Protein AF-A0A8T4LSB2-F1 (afdb_monomer)

pLDDT: mean 83.08, std 13.61, range [34.16, 92.62]

Sequence (123 aa):
MKKSKFRGPENAELKALVAMLEKTARKSHSGVWATVAEFLQKPARVKKNKAVNLYKLEKIAKDGDTIVVPSVLLGVGELKKKITVAAFKASKSAREKLGKNLISVREMAEKNPEGKKVRIILG

Radius of gyration: 14.33 Å; Cα contacts (8 Å, |Δi|>4): 206; chains: 1; bounding box: 40×27×40 Å

Structure (mmCIF, N/CA/C/O backbone):
data_AF-A0A8T4LSB2-F1
#
_entry.id   AF-A0A8T4LSB2-F1
#
loop_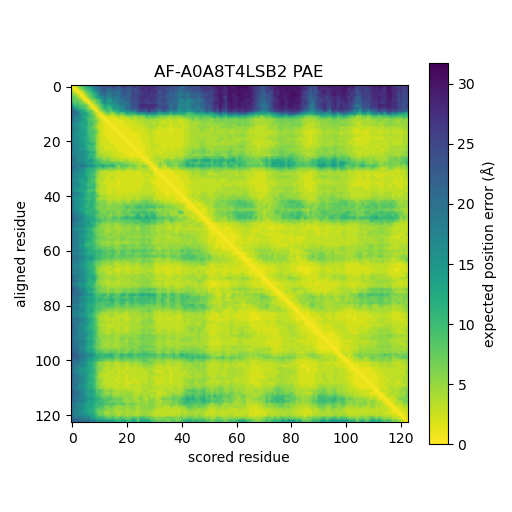
_atom_site.group_PDB
_atom_site.id
_atom_site.type_symbol
_atom_site.label_atom_id
_atom_site.label_alt_id
_atom_site.label_comp_id
_atom_site.label_asym_id
_atom_site.label_entity_id
_atom_site.label_seq_id
_atom_site.pdbx_PDB_ins_code
_atom_site.Cartn_x
_atom_site.Cartn_y
_atom_site.Cartn_z
_atom_site.occupancy
_atom_site.B_iso_or_equiv
_atom_site.auth_seq_id
_atom_site.auth_comp_id
_atom_site.auth_asym_id
_atom_site.auth_atom_id
_atom_site.pdbx_PDB_model_num
ATOM 1 N N . MET A 1 1 ? 12.688 10.320 -27.120 1.00 36.78 1 MET A N 1
ATOM 2 C CA . MET A 1 1 ? 12.136 9.560 -25.969 1.00 36.78 1 MET A CA 1
ATOM 3 C C . MET A 1 1 ? 13.019 9.801 -24.744 1.00 36.78 1 MET A C 1
ATOM 5 O O . MET A 1 1 ? 14.171 9.385 -24.748 1.00 36.78 1 MET A O 1
ATOM 9 N N . LYS A 1 2 ? 12.554 10.546 -23.731 1.00 34.16 2 LYS A N 1
ATOM 10 C CA . LYS A 1 2 ? 13.377 10.892 -22.555 1.00 34.16 2 LYS A CA 1
ATOM 11 C C . LYS A 1 2 ? 13.491 9.680 -21.617 1.00 34.16 2 LYS A C 1
ATOM 13 O O . LYS A 1 2 ? 12.647 9.487 -20.749 1.00 34.16 2 LYS A O 1
ATOM 18 N N . LYS A 1 3 ? 14.534 8.860 -21.794 1.00 34.66 3 LYS A N 1
ATOM 19 C CA . LYS A 1 3 ? 14.944 7.854 -20.802 1.00 34.66 3 LYS A CA 1
ATOM 20 C C . LYS A 1 3 ? 15.416 8.593 -19.544 1.00 34.66 3 LYS A C 1
ATOM 22 O O . LYS A 1 3 ? 16.437 9.278 -19.566 1.00 34.66 3 LYS A O 1
ATOM 27 N N . SER A 1 4 ? 14.636 8.510 -18.468 1.00 41.06 4 SER A N 1
ATOM 28 C CA . SER A 1 4 ? 14.996 9.072 -17.164 1.00 41.06 4 SER A CA 1
ATOM 29 C C . SER A 1 4 ? 16.243 8.360 -16.630 1.00 41.06 4 SER A C 1
ATOM 31 O O . SER A 1 4 ? 16.235 7.145 -16.441 1.00 41.06 4 SER A O 1
ATOM 33 N N . LYS A 1 5 ? 17.332 9.114 -16.433 1.00 39.34 5 LYS A N 1
ATOM 34 C CA . LYS A 1 5 ? 18.615 8.627 -15.906 1.00 39.34 5 LYS A CA 1
ATOM 35 C C . LYS A 1 5 ? 18.428 8.152 -14.458 1.00 39.34 5 LYS A C 1
ATOM 37 O O . LYS A 1 5 ? 18.336 8.969 -13.544 1.00 39.34 5 LYS A O 1
ATOM 42 N N . PHE A 1 6 ? 18.378 6.836 -14.264 1.00 44.22 6 PHE A N 1
ATOM 43 C CA . PHE A 1 6 ? 18.387 6.182 -12.955 1.00 44.22 6 PHE A CA 1
ATOM 44 C C . PHE A 1 6 ? 19.742 6.457 -12.279 1.00 44.22 6 PHE A C 1
ATOM 46 O O . PHE A 1 6 ? 20.772 5.965 -12.734 1.00 44.22 6 PHE A O 1
ATOM 53 N N . ARG A 1 7 ? 19.762 7.303 -11.242 1.00 40.16 7 ARG A N 1
ATOM 54 C CA . ARG A 1 7 ? 20.967 7.612 -10.456 1.00 40.16 7 ARG A CA 1
ATOM 55 C C . ARG A 1 7 ? 20.989 6.744 -9.193 1.00 40.16 7 ARG A C 1
ATOM 57 O O . ARG A 1 7 ? 20.096 6.876 -8.366 1.00 40.16 7 ARG A O 1
ATOM 64 N N . GLY A 1 8 ? 22.034 5.931 -9.048 1.00 37.06 8 GLY A N 1
ATOM 65 C CA . GLY A 1 8 ? 22.526 5.412 -7.763 1.00 37.06 8 GLY A CA 1
ATOM 66 C C . GLY A 1 8 ? 21.923 4.098 -7.227 1.00 37.06 8 GLY A C 1
ATOM 67 O O . GLY A 1 8 ? 20.829 3.697 -7.634 1.00 37.06 8 GLY A O 1
ATOM 68 N N . PRO A 1 9 ? 22.649 3.393 -6.336 1.00 51.97 9 PRO A N 1
ATOM 69 C CA . PRO A 1 9 ? 22.406 1.996 -5.986 1.00 51.97 9 PRO A CA 1
ATOM 70 C C . PRO A 1 9 ? 21.556 1.892 -4.712 1.00 51.97 9 PRO A C 1
ATOM 72 O O . PRO A 1 9 ? 22.118 1.868 -3.632 1.00 51.97 9 PRO A O 1
ATOM 75 N N . GLU A 1 10 ? 20.217 1.871 -4.764 1.00 50.19 10 GLU A N 1
ATOM 76 C CA . GLU A 1 10 ? 19.493 1.991 -3.477 1.00 50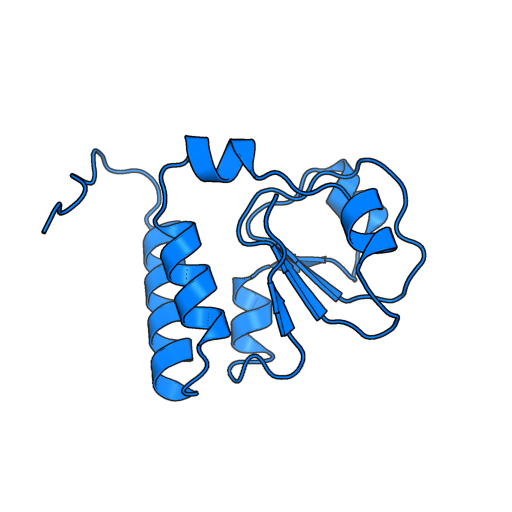.19 10 GLU A CA 1
ATOM 77 C C . GLU A 1 10 ? 18.086 1.389 -3.412 1.00 50.19 10 GLU A C 1
ATOM 79 O O .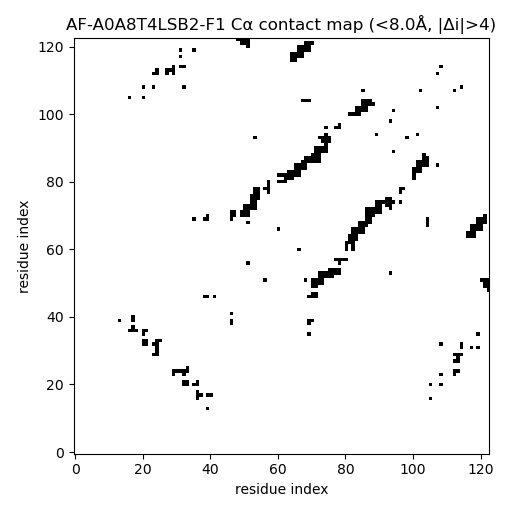 GLU A 1 10 ? 17.150 2.051 -2.992 1.00 50.19 10 GLU A O 1
ATOM 84 N N . ASN A 1 11 ? 17.907 0.143 -3.860 1.00 68.25 11 ASN A N 1
ATOM 85 C CA . ASN A 1 11 ? 16.939 -0.826 -3.300 1.00 68.25 11 ASN A CA 1
ATOM 86 C C . ASN A 1 11 ? 16.841 -2.017 -4.261 1.00 68.25 11 ASN A C 1
ATOM 88 O O . ASN A 1 11 ? 15.992 -2.033 -5.160 1.00 68.25 11 ASN A O 1
ATOM 92 N N . ALA A 1 12 ? 17.706 -3.019 -4.086 1.00 79.44 12 ALA A N 1
ATOM 93 C CA . ALA A 1 12 ? 17.587 -4.292 -4.802 1.00 79.44 12 ALA A CA 1
ATOM 94 C C . ALA A 1 12 ? 16.175 -4.888 -4.635 1.00 79.44 12 ALA A C 1
ATOM 96 O O . ALA A 1 12 ? 15.589 -5.374 -5.598 1.00 79.44 12 ALA A O 1
ATOM 97 N N . GLU A 1 13 ? 15.581 -4.717 -3.452 1.00 80.25 13 GLU A N 1
ATOM 98 C CA . GLU A 1 13 ? 14.210 -5.124 -3.135 1.00 80.25 13 GLU A CA 1
ATOM 99 C C . GLU A 1 13 ? 13.153 -4.420 -3.993 1.00 80.25 13 GLU A C 1
ATOM 101 O O . GLU A 1 13 ? 12.215 -5.056 -4.465 1.00 80.25 13 GLU A O 1
ATOM 106 N N . LEU A 1 14 ? 13.308 -3.116 -4.250 1.00 83.38 14 LEU A N 1
ATOM 107 C CA . LEU A 1 14 ? 12.375 -2.372 -5.100 1.00 83.38 14 LEU A CA 1
ATOM 108 C C . LEU A 1 14 ? 12.479 -2.844 -6.551 1.00 83.38 14 LEU A C 1
ATOM 110 O O . LEU A 1 14 ? 11.454 -3.021 -7.202 1.00 83.38 14 LEU A O 1
ATOM 114 N N . LYS A 1 15 ? 13.701 -3.062 -7.054 1.00 84.81 15 LYS A N 1
ATOM 115 C CA . LYS A 1 15 ? 13.910 -3.599 -8.407 1.00 84.81 15 LYS A CA 1
ATOM 116 C C . LYS A 1 15 ? 13.324 -5.003 -8.540 1.00 84.81 15 LYS A C 1
ATOM 118 O O . LYS A 1 15 ? 12.634 -5.272 -9.518 1.00 84.81 15 LYS A O 1
ATOM 123 N N . ALA A 1 16 ? 13.546 -5.862 -7.547 1.00 88.19 16 ALA A N 1
ATOM 124 C CA . ALA A 1 16 ? 12.978 -7.204 -7.507 1.00 88.19 16 ALA A CA 1
ATOM 125 C C . ALA A 1 16 ? 11.443 -7.170 -7.461 1.00 88.19 16 ALA A C 1
ATOM 127 O O . ALA A 1 16 ? 10.793 -7.909 -8.197 1.00 88.19 16 ALA A O 1
ATOM 128 N N . LEU A 1 17 ? 10.858 -6.272 -6.659 1.00 88.06 17 LEU A N 1
ATOM 129 C CA . LEU A 1 17 ? 9.410 -6.084 -6.589 1.00 88.06 17 LEU A CA 1
ATOM 130 C C . LEU A 1 17 ? 8.838 -5.613 -7.929 1.00 88.06 17 LEU A C 1
ATOM 132 O O . LEU A 1 17 ? 7.858 -6.178 -8.399 1.00 88.06 17 LEU A O 1
ATOM 136 N N . VAL A 1 18 ? 9.454 -4.611 -8.563 1.00 89.38 18 VAL A N 1
ATOM 137 C CA . VAL A 1 18 ? 9.036 -4.117 -9.883 1.00 89.38 18 VAL A CA 1
ATOM 138 C C . VAL A 1 18 ? 9.110 -5.233 -10.925 1.00 89.38 18 VAL A C 1
ATOM 140 O O . VAL A 1 18 ? 8.130 -5.463 -11.626 1.00 89.38 18 VAL A O 1
ATOM 143 N N . ALA A 1 19 ? 10.218 -5.975 -10.982 1.00 90.38 19 ALA A N 1
ATOM 144 C CA . ALA A 1 19 ? 10.376 -7.089 -11.915 1.00 90.38 19 ALA A CA 1
ATOM 145 C C . ALA A 1 19 ? 9.338 -8.200 -11.679 1.00 90.38 19 ALA A C 1
ATOM 147 O O . ALA A 1 19 ? 8.800 -8.760 -12.634 1.00 90.38 19 ALA A O 1
ATOM 148 N N . MET A 1 20 ? 9.021 -8.500 -10.414 1.00 90.19 20 MET A N 1
ATOM 149 C CA . MET A 1 20 ? 7.968 -9.452 -10.063 1.00 90.19 20 MET A CA 1
ATOM 150 C C . MET A 1 20 ? 6.602 -8.961 -10.548 1.00 90.19 20 MET A C 1
ATOM 152 O O . MET A 1 20 ? 5.908 -9.701 -11.238 1.00 90.19 20 MET A O 1
ATOM 156 N N . LEU A 1 21 ? 6.250 -7.705 -10.265 1.00 89.19 21 LEU A N 1
ATOM 157 C CA . LEU A 1 21 ? 4.975 -7.115 -10.672 1.00 89.19 21 LEU A CA 1
ATOM 158 C C . LEU A 1 21 ? 4.819 -7.059 -12.193 1.00 89.19 21 LEU A C 1
ATOM 160 O O . LEU A 1 21 ? 3.751 -7.387 -12.699 1.00 89.19 21 LEU A O 1
ATOM 164 N N . GLU A 1 22 ? 5.874 -6.709 -12.931 1.00 89.81 22 GLU A N 1
ATOM 165 C CA . GLU A 1 22 ? 5.867 -6.741 -14.398 1.00 89.81 22 GLU A CA 1
ATOM 166 C C . GLU A 1 22 ? 5.684 -8.163 -14.934 1.00 89.81 22 GLU A C 1
ATOM 168 O O . GLU A 1 22 ? 4.918 -8.379 -15.873 1.00 89.81 22 GLU A O 1
ATOM 173 N N . LYS A 1 23 ? 6.352 -9.153 -14.330 1.00 90.38 23 LYS A N 1
ATOM 174 C CA . LYS A 1 23 ? 6.197 -10.562 -14.709 1.00 90.38 23 LYS A CA 1
ATOM 175 C C . LYS A 1 23 ? 4.774 -11.048 -14.447 1.00 90.38 23 LYS A C 1
ATOM 177 O O . LYS A 1 23 ? 4.204 -11.718 -15.305 1.00 90.38 23 LYS A O 1
ATOM 182 N N . THR A 1 24 ? 4.198 -10.692 -13.302 1.00 88.38 24 THR A N 1
ATOM 183 C CA . THR A 1 24 ? 2.809 -11.006 -12.956 1.00 88.38 24 THR A CA 1
ATOM 184 C C . THR A 1 24 ? 1.849 -10.335 -13.930 1.00 88.38 24 THR A C 1
ATOM 186 O O . THR A 1 24 ? 1.028 -11.029 -14.515 1.00 88.38 24 THR A O 1
ATOM 189 N N . ALA A 1 25 ? 2.022 -9.039 -14.204 1.00 88.44 25 ALA A N 1
ATOM 190 C CA . ALA A 1 25 ? 1.210 -8.286 -15.160 1.00 88.44 25 ALA A CA 1
ATOM 191 C C . ALA A 1 25 ? 1.214 -8.911 -16.561 1.00 88.44 25 ALA A C 1
ATOM 193 O O . ALA A 1 25 ? 0.165 -9.029 -17.187 1.00 88.44 25 ALA A O 1
ATOM 194 N N . ARG A 1 26 ? 2.389 -9.335 -17.049 1.00 86.25 26 ARG A N 1
ATOM 195 C CA . ARG A 1 26 ? 2.526 -9.999 -18.354 1.00 86.25 26 ARG A CA 1
ATOM 196 C C . ARG A 1 26 ? 1.852 -11.365 -18.373 1.00 86.25 26 ARG A C 1
ATOM 198 O O . ARG A 1 26 ? 1.187 -11.685 -19.345 1.00 86.25 26 ARG A O 1
ATOM 205 N N . LYS A 1 27 ? 2.012 -12.157 -17.309 1.00 86.56 27 LYS A N 1
ATOM 206 C CA . LYS A 1 27 ? 1.408 -13.493 -17.205 1.00 86.56 27 LYS A CA 1
ATOM 207 C C . LYS A 1 27 ? -0.114 -13.449 -17.109 1.00 86.56 27 LYS A C 1
ATOM 209 O O . LYS A 1 27 ? -0.775 -14.308 -17.674 1.00 86.56 27 LYS A O 1
ATOM 214 N N . SER A 1 28 ? -0.660 -12.487 -16.371 1.00 81.88 28 SER A N 1
ATOM 215 C CA . SER A 1 28 ? -2.099 -12.381 -16.123 1.00 81.88 28 SER A CA 1
ATOM 216 C C . SER A 1 28 ? -2.818 -11.401 -17.049 1.00 81.88 28 SER A C 1
ATOM 218 O O . SER A 1 28 ? -4.018 -11.195 -16.893 1.00 81.88 28 SER A O 1
ATOM 220 N N . HIS A 1 29 ? -2.092 -10.756 -17.971 1.00 78.38 29 HIS A N 1
ATOM 221 C CA . HIS A 1 29 ? -2.583 -9.653 -18.805 1.00 78.38 29 HIS A CA 1
ATOM 222 C C . HIS A 1 29 ? -3.265 -8.527 -17.999 1.00 78.38 29 HIS A C 1
ATOM 224 O O . HIS A 1 29 ? -4.118 -7.796 -18.502 1.00 78.38 29 HIS A O 1
ATOM 230 N N . SER A 1 30 ? -2.875 -8.360 -16.730 1.00 78.19 30 SER A N 1
ATOM 231 C CA . SER A 1 30 ? -3.464 -7.375 -15.828 1.00 78.19 30 SER A CA 1
ATOM 232 C C . SER A 1 30 ? -2.745 -6.031 -15.929 1.00 78.19 30 SER A C 1
ATOM 234 O O . SER A 1 30 ? -1.629 -5.853 -15.430 1.00 78.19 30 SER A O 1
ATOM 236 N N . GLY A 1 31 ? -3.416 -5.040 -16.522 1.00 84.25 31 GLY A N 1
ATOM 237 C CA . GLY A 1 31 ? -2.912 -3.661 -16.604 1.00 84.25 31 GLY A CA 1
ATOM 238 C C . GLY A 1 31 ? -2.731 -2.982 -15.238 1.00 84.25 31 GLY A C 1
ATOM 239 O O . GLY A 1 31 ? -1.975 -2.014 -15.116 1.00 84.25 31 GLY A O 1
ATOM 240 N N . VAL A 1 32 ? -3.367 -3.512 -14.186 1.00 87.81 32 VAL A N 1
ATOM 241 C CA . VAL A 1 32 ? -3.262 -2.999 -12.812 1.00 87.81 32 VAL A CA 1
ATOM 242 C C . VAL A 1 32 ? -1.825 -3.123 -12.307 1.00 87.81 32 VAL A C 1
ATOM 244 O O . VAL A 1 32 ? -1.225 -2.134 -11.885 1.00 87.81 32 VAL A O 1
ATOM 247 N N . TRP A 1 33 ? -1.237 -4.317 -12.398 1.00 90.25 33 TRP A N 1
ATOM 248 C CA . TRP A 1 33 ? 0.111 -4.573 -11.888 1.00 90.25 33 TRP A CA 1
ATOM 249 C C . TRP A 1 33 ? 1.195 -3.865 -12.699 1.00 90.25 33 TRP A C 1
ATOM 251 O O . TRP A 1 33 ? 2.153 -3.362 -12.112 1.00 90.25 33 TRP A O 1
ATOM 261 N N . ALA A 1 34 ? 1.003 -3.734 -14.015 1.00 88.75 34 ALA A N 1
ATOM 262 C CA . ALA A 1 34 ? 1.880 -2.930 -14.864 1.00 88.75 34 ALA A CA 1
ATOM 263 C C . ALA A 1 34 ? 1.883 -1.454 -14.427 1.00 88.75 34 ALA A C 1
ATOM 265 O O . ALA A 1 34 ? 2.944 -0.852 -14.272 1.00 88.75 34 ALA A O 1
ATOM 266 N N . THR A 1 35 ? 0.705 -0.897 -14.129 1.00 89.31 35 THR A N 1
ATOM 267 C CA . THR A 1 35 ? 0.559 0.490 -13.656 1.00 89.31 35 THR A CA 1
ATOM 268 C C . THR A 1 35 ? 1.218 0.700 -12.289 1.00 89.31 35 THR A C 1
ATOM 270 O O . THR A 1 35 ? 1.898 1.702 -12.056 1.00 89.31 35 THR A O 1
ATOM 273 N N . VAL A 1 36 ? 1.051 -0.255 -11.368 1.00 89.44 36 VAL A N 1
ATOM 274 C CA . VAL A 1 36 ? 1.702 -0.239 -10.046 1.00 89.44 36 VAL A CA 1
ATOM 275 C C . VAL A 1 36 ? 3.225 -0.285 -10.196 1.00 89.44 36 VAL A C 1
ATOM 277 O O . VAL A 1 36 ? 3.923 0.508 -9.561 1.00 89.44 36 VAL A O 1
ATOM 280 N N . ALA A 1 37 ? 3.742 -1.168 -11.055 1.00 88.56 37 ALA A N 1
ATOM 281 C CA . ALA A 1 37 ? 5.169 -1.290 -11.334 1.00 88.56 37 ALA A CA 1
ATOM 282 C C . ALA A 1 37 ? 5.748 0.007 -11.920 1.00 88.56 37 ALA A C 1
ATOM 284 O O . ALA A 1 37 ? 6.761 0.504 -11.425 1.00 88.56 37 ALA A O 1
ATOM 285 N N . GLU A 1 38 ? 5.075 0.604 -12.907 1.00 88.44 38 GLU A N 1
ATOM 286 C CA . GLU A 1 38 ? 5.478 1.884 -13.498 1.00 88.44 38 GLU A CA 1
ATOM 287 C C . GLU A 1 38 ? 5.511 3.002 -12.444 1.00 88.44 38 GLU A C 1
ATOM 289 O O . GLU A 1 38 ? 6.459 3.789 -12.368 1.00 88.44 38 GLU A O 1
ATOM 294 N N . PHE A 1 39 ? 4.506 3.057 -11.565 1.00 86.44 39 PHE A N 1
ATOM 295 C CA . PHE A 1 39 ? 4.467 4.055 -10.501 1.00 86.44 39 PHE A CA 1
ATOM 296 C C . PHE A 1 39 ? 5.613 3.877 -9.495 1.00 86.44 39 PHE A C 1
ATOM 298 O O . PHE A 1 39 ? 6.220 4.861 -9.062 1.00 86.44 39 PHE A O 1
ATOM 305 N N . LEU A 1 40 ? 5.955 2.636 -9.142 1.00 85.25 40 LEU A N 1
ATOM 306 C CA . LEU A 1 40 ? 7.065 2.330 -8.236 1.00 85.25 40 LEU A CA 1
ATOM 307 C C . LEU A 1 40 ? 8.430 2.737 -8.808 1.00 85.25 40 LEU A C 1
ATOM 309 O O . LEU A 1 40 ? 9.321 3.116 -8.036 1.00 85.25 40 LEU A O 1
ATOM 313 N N . GLN A 1 41 ? 8.575 2.736 -10.135 1.00 85.31 41 GLN A N 1
ATOM 314 C CA . GLN A 1 41 ? 9.771 3.218 -10.833 1.00 85.31 41 GLN A CA 1
ATOM 315 C C . GLN A 1 41 ? 9.924 4.747 -10.791 1.00 85.31 41 GLN A C 1
ATOM 317 O O . GLN A 1 41 ? 11.018 5.262 -11.033 1.00 85.31 41 GLN A O 1
ATOM 322 N N . LYS A 1 42 ? 8.872 5.499 -10.431 1.00 83.88 42 LYS A N 1
ATOM 323 C CA . LYS A 1 42 ? 8.962 6.960 -10.300 1.00 83.88 42 LYS A CA 1
ATOM 324 C C . LYS A 1 42 ? 9.923 7.371 -9.172 1.00 83.88 42 LYS A C 1
ATOM 326 O O . LYS A 1 42 ? 10.106 6.628 -8.197 1.00 83.88 42 LYS A O 1
ATOM 331 N N . PRO A 1 43 ? 10.518 8.579 -9.252 1.00 79.44 43 PRO A N 1
ATOM 332 C CA . PRO A 1 43 ? 11.425 9.084 -8.225 1.00 79.44 43 PRO A CA 1
ATOM 333 C C . PRO A 1 43 ? 10.805 9.056 -6.823 1.00 79.44 43 PRO A C 1
ATOM 335 O O . PRO A 1 43 ? 9.611 9.313 -6.647 1.00 79.44 43 PRO A O 1
ATOM 338 N N . ALA A 1 44 ? 11.625 8.803 -5.799 1.00 74.56 44 ALA A N 1
ATOM 339 C CA . ALA A 1 44 ? 11.171 8.713 -4.407 1.00 74.56 44 ALA A CA 1
ATOM 340 C C . ALA A 1 44 ? 10.386 9.951 -3.941 1.00 74.56 44 ALA A C 1
ATOM 342 O O . ALA A 1 44 ? 9.414 9.811 -3.204 1.00 74.56 44 ALA A O 1
ATOM 343 N N . ARG A 1 45 ? 10.755 11.148 -4.421 1.00 75.38 45 ARG A N 1
ATOM 344 C CA . ARG A 1 45 ? 10.050 12.405 -4.125 1.00 75.38 45 ARG A CA 1
ATOM 345 C C . ARG A 1 45 ? 8.598 12.390 -4.607 1.00 75.38 45 ARG A C 1
ATOM 347 O O . ARG A 1 45 ? 7.708 12.774 -3.861 1.00 75.38 45 ARG A O 1
ATOM 354 N N . VAL A 1 46 ? 8.349 11.876 -5.814 1.00 75.56 46 VAL A N 1
ATOM 355 C CA . VAL A 1 46 ? 6.990 11.744 -6.367 1.00 75.56 46 VAL A CA 1
ATOM 356 C C . VAL A 1 46 ? 6.170 10.778 -5.515 1.00 75.56 46 VAL A C 1
ATOM 358 O O . VAL A 1 46 ? 5.045 11.090 -5.138 1.00 75.56 46 VAL A O 1
ATOM 361 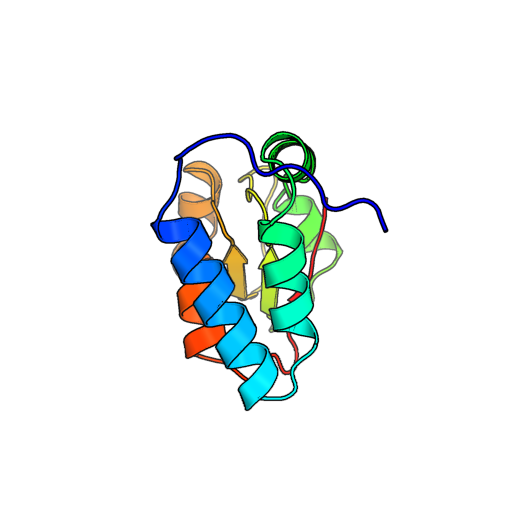N N . LYS A 1 47 ? 6.754 9.634 -5.143 1.00 76.25 47 LYS A N 1
ATOM 362 C CA . LYS A 1 47 ? 6.090 8.628 -4.297 1.00 76.25 47 LYS A CA 1
ATOM 363 C C . LYS A 1 47 ? 5.766 9.165 -2.900 1.00 76.25 47 LYS A C 1
ATOM 365 O O . LYS A 1 47 ? 4.681 8.899 -2.396 1.00 76.25 47 LYS A O 1
ATOM 370 N N . LYS A 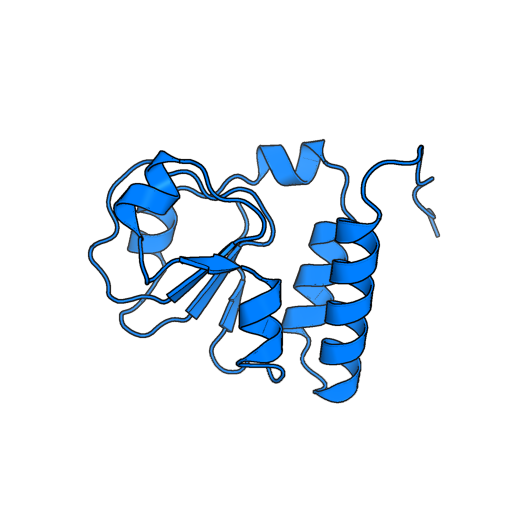1 48 ? 6.678 9.935 -2.296 1.00 71.19 48 LYS A N 1
ATOM 371 C CA . LYS A 1 48 ? 6.481 10.580 -0.985 1.00 71.19 48 LYS A CA 1
ATOM 372 C C . LYS A 1 48 ? 5.374 11.635 -1.019 1.00 71.19 48 LYS A C 1
ATOM 374 O O . LYS A 1 48 ? 4.534 11.640 -0.131 1.00 71.19 48 LYS A O 1
ATOM 379 N N . ASN A 1 49 ? 5.332 12.472 -2.056 1.00 75.69 49 ASN A N 1
ATOM 380 C CA . ASN A 1 49 ? 4.303 13.510 -2.194 1.00 75.69 49 ASN A CA 1
ATOM 381 C C . ASN A 1 49 ? 2.903 12.92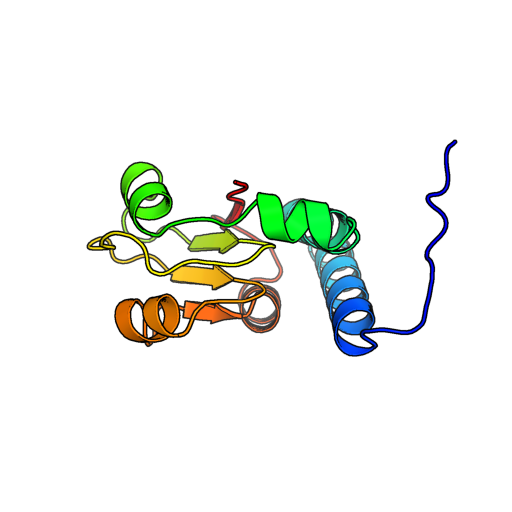9 -2.452 1.00 75.69 49 ASN A C 1
ATOM 383 O O . ASN A 1 49 ? 1.905 13.587 -2.191 1.00 75.69 49 ASN A O 1
ATOM 387 N N . LYS A 1 50 ? 2.826 11.690 -2.947 1.00 81.88 50 LYS A N 1
ATOM 388 C CA . LYS A 1 50 ? 1.579 10.953 -3.185 1.00 81.88 50 LYS A CA 1
ATOM 389 C C . LYS A 1 50 ? 1.177 10.066 -2.003 1.00 81.88 50 LYS A C 1
ATOM 391 O O . LYS A 1 50 ? 0.639 8.976 -2.212 1.00 81.88 50 LYS A O 1
ATOM 396 N N . ALA A 1 51 ? 1.480 10.486 -0.777 1.00 86.06 51 ALA A N 1
ATOM 397 C CA . ALA A 1 51 ? 1.045 9.768 0.412 1.00 86.06 51 ALA A CA 1
ATOM 398 C C . ALA A 1 51 ? -0.490 9.749 0.494 1.00 86.06 51 ALA A C 1
ATOM 400 O O . ALA A 1 51 ? -1.153 10.745 0.206 1.00 86.06 51 ALA A O 1
ATOM 401 N N . VAL A 1 52 ? -1.056 8.602 0.864 1.00 91.69 52 VAL A N 1
ATOM 402 C CA . VAL A 1 52 ? -2.509 8.416 0.955 1.00 91.69 52 VAL A CA 1
ATOM 403 C C . VAL A 1 52 ? -2.908 8.321 2.419 1.00 91.69 52 VAL A C 1
ATOM 405 O O . VAL A 1 52 ? -2.276 7.603 3.186 1.00 91.69 52 VAL A O 1
ATOM 408 N N . ASN A 1 53 ? -3.964 9.034 2.802 1.00 92.44 53 ASN A N 1
ATOM 409 C CA . ASN A 1 53 ? -4.514 9.011 4.156 1.00 92.44 53 ASN A CA 1
ATOM 410 C C . ASN A 1 53 ? -5.703 8.047 4.259 1.00 92.44 53 ASN A C 1
ATOM 412 O O . ASN A 1 53 ? -6.435 7.864 3.282 1.00 92.44 53 ASN A O 1
ATOM 416 N N . LEU A 1 54 ? -5.952 7.501 5.454 1.00 90.75 54 LEU A N 1
ATOM 417 C CA . LEU A 1 54 ? -7.086 6.601 5.705 1.00 90.75 54 LEU A CA 1
ATOM 418 C C . LEU A 1 54 ? -8.436 7.256 5.411 1.00 90.75 54 LEU A C 1
ATOM 420 O O . LEU A 1 54 ? -9.266 6.624 4.769 1.00 90.75 54 LEU A O 1
ATOM 424 N N . TYR A 1 55 ? -8.632 8.532 5.766 1.00 90.44 55 TYR A N 1
ATOM 425 C CA . TYR A 1 55 ? -9.895 9.222 5.459 1.00 90.44 55 TYR A CA 1
ATOM 426 C C . TYR A 1 55 ? -10.192 9.262 3.947 1.00 90.44 55 TYR A C 1
ATOM 428 O O . TYR A 1 55 ? -11.350 9.237 3.528 1.00 90.44 55 TYR A O 1
ATOM 436 N N . LYS A 1 56 ? -9.148 9.322 3.104 1.00 89.88 56 LYS A N 1
ATOM 437 C CA . LYS A 1 56 ? -9.295 9.330 1.642 1.00 89.88 56 LYS A CA 1
ATOM 438 C C . LYS A 1 56 ? -9.744 7.955 1.154 1.00 89.88 56 LYS A C 1
ATOM 440 O O . LYS A 1 56 ? -10.593 7.876 0.269 1.00 89.88 56 LYS A O 1
ATOM 445 N N . LEU A 1 57 ? -9.204 6.891 1.751 1.00 90.00 57 LEU A N 1
ATOM 446 C CA . LEU A 1 57 ? -9.643 5.524 1.484 1.00 90.00 57 LEU A CA 1
ATOM 447 C C . LEU A 1 57 ? -11.097 5.329 1.909 1.00 90.00 57 LEU A C 1
ATOM 449 O O . LEU A 1 57 ? -11.900 4.901 1.093 1.00 90.00 57 LEU A O 1
ATOM 453 N N . GLU A 1 58 ? -11.455 5.735 3.124 1.00 89.81 58 GLU A N 1
ATOM 454 C CA . GLU A 1 58 ? -12.817 5.636 3.656 1.00 89.81 58 GLU A CA 1
ATOM 455 C C . GLU A 1 58 ? -13.848 6.321 2.742 1.00 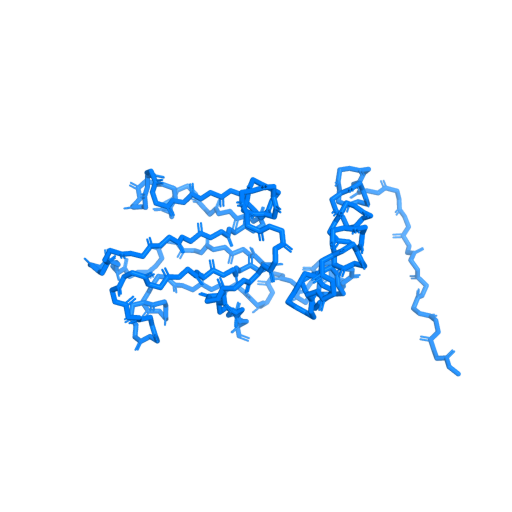89.81 58 GLU A C 1
ATOM 457 O O . GLU A 1 58 ? -14.908 5.763 2.464 1.00 89.81 58 GLU A O 1
ATOM 462 N N . LYS A 1 59 ? -13.526 7.501 2.196 1.00 89.00 59 LYS A N 1
ATOM 463 C CA . LYS A 1 59 ? -14.431 8.240 1.301 1.00 89.00 59 LYS A CA 1
ATOM 464 C C . LYS A 1 59 ? -14.651 7.555 -0.055 1.00 89.00 59 LYS A C 1
ATOM 466 O O . LYS A 1 59 ? -15.734 7.665 -0.621 1.00 89.00 59 LYS A O 1
ATOM 471 N N . ILE A 1 60 ? -13.630 6.894 -0.601 1.00 88.81 60 ILE A N 1
ATOM 472 C CA . ILE A 1 60 ? -13.639 6.375 -1.984 1.00 88.81 60 ILE A CA 1
ATOM 473 C C . ILE A 1 60 ? -13.997 4.884 -2.039 1.00 88.81 60 ILE A C 1
ATOM 475 O O . ILE A 1 60 ? -14.556 4.407 -3.034 1.00 88.81 60 ILE A O 1
ATOM 479 N N . ALA A 1 61 ? -13.634 4.142 -0.999 1.00 88.62 61 ALA A N 1
ATOM 480 C CA . ALA A 1 61 ? -13.790 2.703 -0.937 1.00 88.62 61 ALA A CA 1
ATOM 481 C C . ALA A 1 61 ? -15.223 2.289 -0.603 1.00 88.62 61 ALA A C 1
ATOM 483 O O . ALA A 1 61 ? -15.954 2.999 0.097 1.00 88.62 61 ALA A O 1
ATOM 484 N N . LYS A 1 62 ? -15.601 1.107 -1.080 1.00 88.50 62 LYS A N 1
ATOM 485 C CA . LYS A 1 62 ? -16.820 0.398 -0.683 1.00 88.50 62 LYS A CA 1
ATOM 486 C C . LYS A 1 62 ? -16.451 -0.836 0.135 1.00 88.50 62 LYS A C 1
ATOM 488 O O . LYS A 1 62 ? -15.341 -1.342 0.002 1.00 88.50 62 LYS A O 1
ATOM 493 N N . ASP A 1 63 ? -17.357 -1.318 0.978 1.00 86.62 63 ASP A N 1
ATOM 494 C CA . ASP A 1 63 ? -17.134 -2.559 1.724 1.00 86.62 63 ASP A CA 1
ATOM 495 C C . ASP A 1 63 ? -16.837 -3.730 0.778 1.00 86.62 63 ASP A C 1
ATOM 497 O O . ASP A 1 63 ? -17.505 -3.913 -0.240 1.00 86.62 63 ASP A O 1
ATOM 501 N N . GLY A 1 64 ? -15.795 -4.498 1.100 1.00 86.19 64 GLY A N 1
ATOM 502 C CA . GLY A 1 64 ? -15.282 -5.580 0.258 1.00 86.19 64 GLY A CA 1
ATOM 503 C C . GLY A 1 64 ? -14.344 -5.141 -0.874 1.00 86.19 64 GLY A C 1
ATOM 504 O O . GLY A 1 64 ? -13.813 -6.006 -1.572 1.00 86.19 64 GLY A O 1
ATOM 505 N N . ASP A 1 65 ? -14.090 -3.838 -1.060 1.00 88.94 65 ASP A N 1
ATOM 506 C CA . ASP A 1 65 ? -13.114 -3.376 -2.052 1.00 88.94 65 ASP A CA 1
ATOM 507 C C . ASP A 1 65 ? -11.688 -3.782 -1.657 1.00 88.94 65 ASP A C 1
ATOM 509 O O . ASP A 1 65 ? -11.301 -3.793 -0.481 1.00 88.94 65 ASP A O 1
ATOM 513 N N . THR A 1 66 ? -10.870 -4.042 -2.679 1.00 91.06 66 THR A N 1
ATOM 514 C CA . THR A 1 66 ? -9.423 -4.163 -2.509 1.00 91.06 66 THR A CA 1
ATOM 515 C C . THR A 1 66 ? -8.702 -2.986 -3.139 1.00 91.06 66 THR A C 1
ATOM 517 O O . THR A 1 66 ? -8.834 -2.711 -4.334 1.00 91.06 66 THR A O 1
ATOM 520 N N . ILE A 1 67 ? -7.912 -2.290 -2.330 1.00 92.06 67 ILE A N 1
ATOM 521 C CA . ILE A 1 67 ? -7.220 -1.071 -2.728 1.00 92.06 67 ILE A CA 1
ATOM 522 C C . ILE A 1 67 ? -5.725 -1.313 -2.753 1.00 92.06 67 ILE A C 1
ATOM 524 O O . ILE A 1 67 ? -5.151 -1.783 -1.775 1.00 92.06 67 ILE A O 1
ATOM 528 N N . VAL A 1 68 ? -5.081 -0.909 -3.843 1.00 92.56 68 VAL A N 1
ATOM 529 C CA . VAL A 1 68 ? -3.625 -0.890 -3.957 1.00 92.56 68 VAL A CA 1
ATOM 530 C C . VAL A 1 68 ? -3.122 0.549 -3.913 1.00 92.56 68 VAL A C 1
ATOM 532 O O . VAL A 1 68 ? -3.518 1.398 -4.714 1.00 92.56 68 VAL A O 1
ATOM 535 N N . VAL A 1 69 ? -2.209 0.808 -2.983 1.00 92.12 69 VAL A N 1
ATOM 536 C CA . VAL A 1 69 ? -1.505 2.076 -2.802 1.00 92.12 69 VAL A CA 1
ATOM 537 C C . VAL A 1 69 ? -0.024 1.852 -3.132 1.00 92.12 69 VAL A C 1
ATOM 539 O O . VAL A 1 69 ? 0.735 1.356 -2.295 1.00 92.12 69 VAL A O 1
ATOM 542 N N . PRO A 1 70 ? 0.449 2.236 -4.332 1.00 88.75 70 PRO A N 1
ATOM 543 C CA . PRO A 1 70 ? 1.852 2.079 -4.733 1.00 88.75 70 PRO A CA 1
ATOM 544 C C . PRO A 1 70 ? 2.791 3.111 -4.068 1.00 88.75 70 PRO A C 1
ATOM 546 O O . PRO A 1 70 ? 3.895 3.373 -4.548 1.00 88.75 70 PRO A O 1
ATOM 549 N N . SER A 1 71 ? 2.353 3.738 -2.975 1.00 89.25 71 SER A N 1
ATOM 550 C CA . SER A 1 71 ? 3.051 4.789 -2.234 1.00 89.25 71 SER A CA 1
ATOM 551 C C . SER A 1 71 ? 2.992 4.534 -0.720 1.00 89.25 71 SER A C 1
ATOM 553 O O . SER A 1 71 ? 2.793 3.402 -0.271 1.00 89.25 71 SER A O 1
ATOM 555 N N . VAL A 1 72 ? 3.241 5.580 0.074 1.00 87.81 72 VAL A N 1
ATOM 556 C CA . VAL A 1 72 ? 3.171 5.526 1.535 1.00 87.81 72 VAL A CA 1
ATOM 557 C C . VAL A 1 72 ? 1.726 5.722 1.992 1.00 87.81 72 VAL A C 1
ATOM 559 O O . VAL A 1 72 ? 1.095 6.722 1.652 1.00 87.81 72 VAL A O 1
ATOM 562 N N . LEU A 1 73 ? 1.228 4.796 2.806 1.00 92.06 73 LEU A N 1
ATOM 563 C CA . LEU A 1 73 ? -0.047 4.907 3.500 1.00 92.06 73 LEU A CA 1
ATOM 564 C C . LEU A 1 73 ? 0.152 5.527 4.887 1.00 92.06 73 LEU A C 1
ATOM 566 O O . LEU A 1 73 ? 0.938 5.028 5.696 1.00 92.06 73 LEU A O 1
ATOM 570 N N . LEU A 1 74 ? -0.574 6.603 5.163 1.00 92.25 74 LEU A N 1
ATOM 571 C CA . LEU A 1 74 ? -0.558 7.328 6.426 1.00 92.25 74 LEU A CA 1
ATOM 572 C C . LEU A 1 74 ? -1.832 7.047 7.220 1.00 92.25 74 LEU A C 1
ATOM 574 O O . LEU A 1 74 ? -2.941 7.098 6.691 1.00 92.25 74 LEU A O 1
ATOM 578 N N . GLY A 1 75 ? -1.666 6.817 8.521 1.00 88.94 75 GLY A N 1
ATOM 579 C CA . GLY A 1 75 ? -2.742 6.516 9.470 1.00 88.94 75 GLY A CA 1
ATOM 580 C C . GLY A 1 75 ? -3.621 7.708 9.873 1.00 88.94 75 GLY A C 1
ATOM 581 O O . GLY A 1 75 ? -4.126 7.721 10.994 1.00 88.94 75 GLY A O 1
ATOM 582 N N . VAL A 1 76 ? -3.766 8.729 9.023 1.00 90.38 76 VAL A N 1
ATOM 583 C CA . VAL A 1 76 ? -4.545 9.942 9.327 1.00 90.38 76 VAL A CA 1
ATOM 584 C C . VAL A 1 76 ? -6.023 9.716 9.001 1.00 90.38 76 VAL A C 1
ATOM 586 O O . VAL A 1 76 ? -6.369 9.383 7.864 1.00 90.38 76 VAL A O 1
ATOM 589 N N . GLY A 1 77 ? -6.888 9.932 9.993 1.00 87.81 77 GLY A N 1
ATOM 590 C CA . GLY A 1 77 ? -8.320 9.630 9.933 1.00 87.81 77 GLY A CA 1
ATOM 591 C C . GLY A 1 77 ? -8.662 8.220 10.417 1.00 87.81 77 GLY A C 1
ATOM 592 O O . GLY A 1 77 ? -7.831 7.539 11.026 1.00 87.81 77 GLY A O 1
ATOM 593 N N . GLU A 1 78 ? -9.887 7.792 10.141 1.00 84.56 78 GLU A N 1
ATOM 594 C CA . GLU A 1 78 ? -10.415 6.476 10.500 1.00 84.56 78 GLU A CA 1
ATOM 595 C C . GLU A 1 78 ? -10.842 5.721 9.245 1.00 84.56 78 GLU A C 1
ATOM 597 O O . GLU A 1 78 ? -11.255 6.328 8.257 1.00 84.56 78 GLU A O 1
ATOM 602 N N . LEU A 1 79 ? -10.726 4.397 9.302 1.00 85.19 79 LEU A N 1
ATOM 603 C CA . LEU A 1 79 ? -11.231 3.488 8.287 1.00 85.19 79 LEU A CA 1
ATOM 604 C C . LEU A 1 79 ? -12.197 2.533 8.986 1.00 85.19 79 LEU A C 1
ATOM 606 O O . LEU A 1 79 ? -11.767 1.716 9.797 1.00 85.19 79 LEU A O 1
ATOM 610 N N . LYS A 1 80 ? -13.494 2.689 8.718 1.00 85.94 80 LYS A N 1
ATOM 611 C CA . LYS A 1 80 ? -14.571 1.899 9.338 1.00 85.94 80 LYS A CA 1
ATOM 612 C C . LYS A 1 80 ? -15.032 0.770 8.423 1.00 85.94 80 LYS A C 1
ATOM 614 O O . LYS A 1 80 ? -15.506 -0.257 8.904 1.00 85.94 80 LYS A O 1
ATOM 619 N N . LYS A 1 81 ? -14.860 0.946 7.112 1.00 88.00 81 LYS A N 1
ATOM 620 C CA . LYS A 1 81 ? -15.235 -0.046 6.102 1.00 88.00 81 LYS A CA 1
ATOM 621 C C . LYS A 1 81 ? -14.324 -1.265 6.124 1.00 88.00 81 LYS A C 1
ATOM 623 O O . LYS A 1 81 ? -13.109 -1.162 6.315 1.00 88.00 81 LYS A O 1
ATOM 628 N N . LYS A 1 82 ? -14.908 -2.431 5.845 1.00 87.81 82 LYS A N 1
ATOM 629 C CA . LYS A 1 82 ? -14.181 -3.700 5.722 1.00 87.81 82 LYS A CA 1
ATOM 630 C C . LYS A 1 82 ? -13.544 -3.792 4.340 1.00 87.81 82 LYS A C 1
ATOM 632 O O . LYS A 1 82 ? -14.103 -4.393 3.425 1.00 87.81 82 LYS A O 1
ATOM 637 N N . ILE A 1 83 ? -12.378 -3.175 4.191 1.00 91.19 83 ILE A N 1
ATOM 638 C CA . ILE A 1 83 ? -11.608 -3.181 2.943 1.00 91.19 83 ILE A CA 1
ATOM 639 C C . ILE A 1 83 ? -10.237 -3.805 3.149 1.00 91.19 83 ILE A C 1
ATOM 641 O O . ILE A 1 83 ? -9.663 -3.727 4.234 1.00 91.19 83 ILE A O 1
ATOM 645 N N . THR A 1 84 ? -9.694 -4.394 2.089 1.00 91.50 84 THR A N 1
ATOM 646 C CA . THR A 1 84 ? -8.304 -4.861 2.079 1.00 91.50 84 THR A CA 1
ATOM 647 C C . THR A 1 84 ? -7.429 -3.798 1.435 1.00 91.50 84 THR A C 1
ATOM 649 O O . THR A 1 84 ? -7.716 -3.333 0.331 1.00 91.50 84 THR A O 1
ATOM 652 N N . VAL A 1 85 ? -6.355 -3.402 2.114 1.00 92.50 85 VAL A N 1
ATOM 653 C CA . VAL A 1 85 ? -5.434 -2.371 1.633 1.00 92.50 85 VAL A CA 1
ATOM 654 C C . VAL A 1 85 ? -4.056 -2.979 1.431 1.00 92.50 85 VAL A C 1
ATOM 656 O O . VAL A 1 85 ? -3.434 -3.473 2.364 1.00 92.50 85 VAL A O 1
ATOM 659 N N . ALA A 1 86 ? -3.559 -2.903 0.205 1.00 92.62 86 ALA A N 1
ATOM 660 C CA . ALA A 1 86 ? -2.219 -3.313 -0.167 1.00 92.62 86 ALA A CA 1
ATOM 661 C C . ALA A 1 86 ? -1.348 -2.072 -0.387 1.00 92.62 86 ALA A C 1
ATOM 663 O O . ALA A 1 86 ? -1.568 -1.330 -1.343 1.00 92.62 86 ALA A O 1
ATOM 664 N N . ALA A 1 87 ? -0.364 -1.824 0.476 1.00 91.75 87 ALA A N 1
ATOM 665 C CA . ALA A 1 87 ? 0.485 -0.632 0.386 1.00 91.75 87 ALA A CA 1
ATOM 666 C C . ALA A 1 87 ? 1.961 -0.984 0.170 1.00 91.75 87 ALA A C 1
ATOM 668 O O . ALA A 1 87 ? 2.445 -2.008 0.654 1.00 91.75 87 ALA A O 1
ATOM 669 N N . PHE A 1 88 ? 2.697 -0.133 -0.557 1.00 88.00 88 PHE A N 1
ATOM 670 C CA . PHE A 1 88 ? 4.148 -0.307 -0.698 1.00 88.00 88 PHE A CA 1
ATOM 671 C C . PHE A 1 88 ? 4.857 -0.052 0.635 1.00 88.00 88 PHE A C 1
ATOM 673 O O . PHE A 1 88 ? 5.719 -0.820 1.055 1.00 88.00 88 PHE A O 1
ATOM 680 N N . LYS A 1 89 ? 4.473 1.029 1.319 1.00 87.81 89 LYS A N 1
ATOM 681 C CA . LYS A 1 89 ? 4.896 1.330 2.688 1.00 87.81 89 LYS A CA 1
ATOM 682 C C . LYS A 1 89 ? 3.703 1.834 3.481 1.00 87.81 89 LYS A C 1
ATOM 684 O O . LYS A 1 89 ? 2.835 2.502 2.933 1.00 87.81 89 LYS A O 1
ATOM 689 N N . ALA A 1 90 ? 3.690 1.566 4.777 1.00 89.94 90 ALA A N 1
ATOM 690 C CA . ALA A 1 90 ? 2.668 2.064 5.686 1.00 89.94 90 ALA A CA 1
ATOM 691 C C . ALA A 1 90 ? 3.331 2.651 6.931 1.00 89.94 90 ALA A C 1
ATOM 693 O O . ALA A 1 90 ? 4.338 2.117 7.403 1.00 89.94 90 ALA A O 1
ATOM 694 N N . SER A 1 91 ? 2.780 3.749 7.449 1.00 91.44 91 SER A N 1
ATOM 695 C CA . SER A 1 91 ? 3.214 4.308 8.726 1.00 91.44 91 SER A CA 1
ATOM 696 C C . SER A 1 91 ? 2.847 3.373 9.880 1.00 91.44 91 SER A C 1
ATOM 698 O O . SER A 1 91 ? 1.951 2.534 9.754 1.00 91.44 91 SER A O 1
ATOM 700 N N . LYS A 1 92 ? 3.517 3.536 11.026 1.00 90.56 92 LYS A N 1
ATOM 701 C CA . LYS A 1 92 ? 3.208 2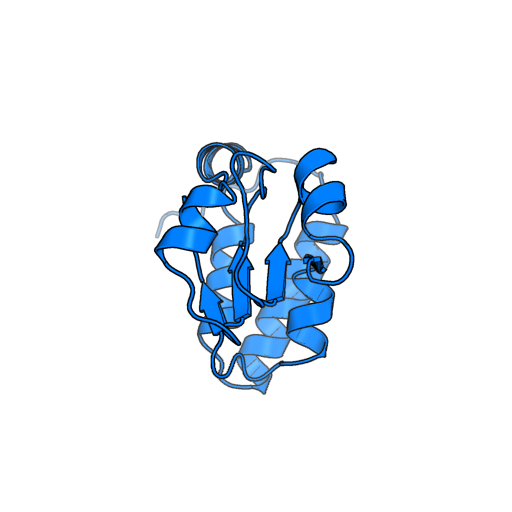.772 12.244 1.00 90.56 92 LYS A CA 1
ATOM 702 C C . LYS A 1 92 ? 1.724 2.899 12.611 1.00 90.56 92 LYS A C 1
ATOM 704 O O . LYS A 1 92 ? 1.036 1.891 12.694 1.00 90.56 92 LYS A O 1
ATOM 709 N N . SER A 1 93 ? 1.208 4.127 12.629 1.00 90.50 93 SER A N 1
ATOM 710 C CA . SER A 1 93 ? -0.204 4.399 12.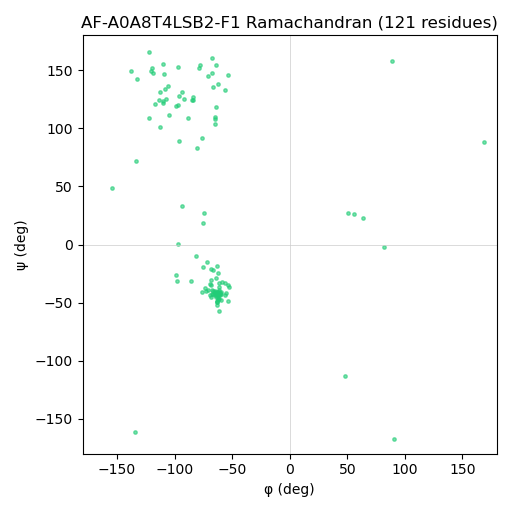916 1.00 90.50 93 SER A CA 1
ATOM 711 C C . SER A 1 93 ? -1.168 3.760 11.909 1.00 90.50 93 SER A C 1
ATOM 713 O O . SER A 1 93 ? -2.270 3.374 12.278 1.00 90.50 93 SER A O 1
ATOM 715 N N . ALA A 1 94 ? -0.785 3.639 10.630 1.00 90.19 94 ALA A N 1
ATOM 716 C CA . ALA A 1 94 ? -1.607 2.933 9.644 1.00 90.19 94 ALA A CA 1
ATOM 717 C C . ALA A 1 94 ? -1.637 1.425 9.925 1.00 90.19 94 ALA A C 1
ATOM 719 O O . ALA A 1 94 ? -2.704 0.822 9.882 1.00 90.19 94 ALA A O 1
ATOM 720 N N . ARG A 1 95 ? -0.485 0.825 10.251 1.00 90.00 95 ARG A N 1
ATOM 721 C CA . ARG A 1 95 ? -0.396 -0.592 10.640 1.00 90.00 95 ARG A CA 1
ATOM 722 C C . ARG A 1 95 ? -1.211 -0.890 11.892 1.00 90.00 95 ARG A C 1
ATOM 724 O O . ARG A 1 95 ? -1.905 -1.895 11.915 1.00 90.00 95 ARG A O 1
ATOM 731 N N . GLU A 1 96 ? -1.168 -0.010 12.886 1.00 89.88 96 GLU A N 1
ATOM 732 C CA . GLU A 1 96 ? -1.941 -0.157 14.125 1.00 89.88 96 GLU A CA 1
ATOM 733 C C . GLU A 1 96 ? -3.453 -0.090 13.870 1.00 89.88 96 GLU A C 1
ATOM 735 O O . GLU A 1 96 ? -4.200 -0.894 14.416 1.00 89.88 96 GLU A O 1
ATOM 740 N N . LYS A 1 97 ? -3.910 0.809 12.987 1.00 88.75 97 LYS A N 1
ATOM 741 C CA . LYS A 1 97 ? -5.341 0.966 12.670 1.00 88.75 97 LYS A CA 1
ATOM 742 C C . LYS A 1 97 ? -5.898 -0.123 11.756 1.00 88.75 97 LYS A C 1
ATOM 744 O O . LYS A 1 97 ? -7.029 -0.555 11.942 1.00 88.75 97 LYS A O 1
ATOM 749 N N . LEU A 1 98 ? -5.140 -0.536 10.740 1.00 86.75 98 LEU A N 1
ATOM 750 C CA . LEU A 1 98 ? -5.594 -1.544 9.777 1.00 86.75 98 LEU A CA 1
ATOM 751 C C . LEU A 1 98 ? -5.328 -2.976 10.245 1.00 86.75 98 LEU A C 1
ATOM 753 O O . LEU A 1 98 ? -6.077 -3.879 9.872 1.00 86.75 98 LEU A O 1
ATOM 757 N N . GLY A 1 99 ? -4.257 -3.201 11.009 1.00 85.62 99 GLY A N 1
ATOM 758 C CA . GLY A 1 99 ? -3.842 -4.522 11.470 1.00 85.62 99 GLY A CA 1
ATOM 759 C C . GLY A 1 99 ? -3.828 -5.550 10.337 1.00 85.62 99 GLY A C 1
ATOM 760 O O . GLY A 1 99 ? -3.057 -5.437 9.387 1.00 85.62 99 GLY A O 1
ATOM 761 N N . LYS A 1 100 ? -4.733 -6.532 10.426 1.00 83.62 100 LYS A N 1
ATOM 762 C CA . LYS A 1 100 ? -4.878 -7.652 9.477 1.00 83.62 100 LYS A CA 1
ATOM 763 C C . LYS A 1 100 ? -5.340 -7.240 8.074 1.00 83.62 100 LYS A C 1
ATOM 765 O O . LYS A 1 100 ? -5.117 -7.983 7.125 1.00 83.62 100 LYS A O 1
ATOM 770 N N . ASN A 1 101 ? -5.977 -6.078 7.935 1.00 86.56 101 ASN A N 1
ATOM 771 C CA . ASN A 1 101 ? -6.497 -5.592 6.654 1.00 86.56 101 ASN A CA 1
ATOM 772 C C . ASN A 1 101 ? -5.415 -4.935 5.784 1.00 86.56 101 ASN A C 1
ATOM 774 O O . ASN A 1 101 ? -5.668 -4.631 4.617 1.00 86.56 101 ASN A O 1
ATOM 778 N N . LEU A 1 102 ? -4.224 -4.694 6.343 1.00 91.44 102 LEU A N 1
ATOM 779 C CA . LEU A 1 102 ? -3.082 -4.146 5.627 1.00 91.44 102 LEU A CA 1
ATOM 780 C C . LEU A 1 102 ? -2.129 -5.267 5.215 1.00 91.44 102 LEU A C 1
ATOM 782 O O . LEU A 1 102 ? -1.535 -5.932 6.060 1.00 91.44 102 LEU A O 1
ATOM 786 N N . ILE A 1 103 ? -1.926 -5.404 3.912 1.00 92.38 103 ILE A N 1
ATOM 787 C CA . ILE A 1 103 ? -0.958 -6.327 3.316 1.00 92.38 103 ILE A CA 1
ATOM 788 C C . ILE A 1 103 ? 0.042 -5.562 2.450 1.00 92.38 103 ILE A C 1
ATOM 790 O O . ILE A 1 103 ? -0.147 -4.387 2.115 1.00 92.38 103 ILE A O 1
ATOM 794 N N . SER A 1 104 ? 1.140 -6.212 2.085 1.00 90.69 104 SER A N 1
ATOM 795 C CA . SER A 1 104 ? 2.084 -5.634 1.135 1.00 90.69 104 SER A CA 1
ATOM 796 C C . SER A 1 104 ? 1.580 -5.768 -0.305 1.00 90.69 104 SER A C 1
ATOM 798 O O . SER A 1 104 ? 0.828 -6.678 -0.658 1.00 90.69 104 SER A O 1
ATOM 800 N N . VAL A 1 105 ? 2.039 -4.870 -1.182 1.00 89.94 105 VAL A N 1
ATOM 801 C CA . VAL A 1 105 ? 1.791 -4.980 -2.636 1.00 89.94 105 VAL A CA 1
ATOM 802 C C . VAL A 1 105 ? 2.297 -6.316 -3.187 1.00 89.94 105 VAL A C 1
ATOM 804 O O . VAL A 1 105 ? 1.681 -6.870 -4.094 1.00 89.94 105 VAL A O 1
ATOM 807 N N . ARG A 1 106 ? 3.390 -6.845 -2.619 1.00 88.88 106 ARG A N 1
ATOM 808 C CA . ARG A 1 106 ? 3.963 -8.139 -2.997 1.00 88.88 106 ARG A CA 1
ATOM 809 C C . ARG A 1 106 ? 2.965 -9.270 -2.760 1.00 88.88 106 ARG A C 1
ATOM 811 O O . ARG A 1 106 ? 2.586 -9.946 -3.707 1.00 88.88 106 ARG A O 1
ATOM 818 N N . GLU A 1 107 ? 2.494 -9.394 -1.523 1.00 90.12 107 GLU A N 1
ATOM 819 C CA . GLU A 1 107 ? 1.544 -10.439 -1.130 1.00 90.12 107 GLU A CA 1
ATOM 820 C C . GLU A 1 107 ? 0.227 -10.321 -1.895 1.00 90.12 107 GLU A C 1
ATOM 822 O O . GLU A 1 107 ? -0.375 -11.325 -2.260 1.00 90.12 107 GLU A O 1
ATOM 827 N N . MET A 1 108 ? -0.231 -9.096 -2.165 1.00 90.62 108 MET A N 1
ATOM 828 C CA . MET A 1 108 ? -1.455 -8.887 -2.933 1.00 90.62 108 MET A CA 1
ATOM 829 C C . MET A 1 108 ? -1.311 -9.354 -4.387 1.00 90.62 108 MET A C 1
ATOM 831 O O . MET A 1 108 ? -2.237 -9.957 -4.926 1.00 90.62 108 MET A O 1
ATOM 835 N N . ALA A 1 109 ? -0.162 -9.103 -5.019 1.00 88.12 109 ALA A N 1
ATOM 836 C CA . ALA A 1 109 ? 0.106 -9.578 -6.373 1.00 88.12 109 ALA A CA 1
ATOM 837 C C . ALA A 1 109 ? 0.250 -11.106 -6.438 1.00 88.12 109 ALA A C 1
ATOM 839 O O . ALA A 1 109 ? -0.120 -11.707 -7.442 1.00 88.12 109 ALA A O 1
ATOM 840 N N . GLU A 1 110 ? 0.742 -11.737 -5.369 1.00 88.25 110 GLU A N 1
ATOM 841 C CA . GLU A 1 110 ? 0.805 -13.199 -5.250 1.00 88.25 110 GLU A CA 1
ATOM 842 C C . GLU A 1 110 ? -0.583 -13.814 -5.014 1.00 88.25 110 GLU A C 1
ATOM 844 O O . GLU A 1 110 ? -0.911 -14.831 -5.619 1.00 88.25 110 GLU A O 1
ATOM 849 N N . LYS A 1 111 ? -1.429 -13.178 -4.191 1.00 88.12 111 LYS A N 1
ATOM 850 C CA . LYS A 1 111 ? -2.801 -13.640 -3.906 1.00 88.12 111 LYS A CA 1
ATOM 851 C C . LYS A 1 111 ? -3.777 -13.406 -5.058 1.00 88.12 111 LYS A C 1
ATOM 853 O O . LYS A 1 111 ? -4.668 -14.219 -5.274 1.00 88.12 111 LYS A O 1
ATOM 858 N N . ASN A 1 112 ? -3.653 -12.287 -5.768 1.00 87.56 112 ASN A N 1
ATOM 859 C CA . ASN A 1 112 ? -4.544 -11.912 -6.866 1.00 87.56 112 ASN A CA 1
ATOM 860 C C . ASN A 1 112 ? -3.728 -11.433 -8.078 1.00 87.56 112 ASN A C 1
ATOM 862 O O . ASN A 1 112 ? -3.730 -10.240 -8.409 1.00 87.56 112 ASN A O 1
ATOM 866 N N . PRO A 1 113 ? -3.037 -12.351 -8.776 1.00 85.44 113 PRO A N 1
ATOM 867 C CA . PRO A 1 113 ? -2.207 -12.002 -9.924 1.00 85.44 113 PRO A CA 1
ATOM 868 C C . PRO A 1 113 ? -3.017 -11.393 -11.071 1.00 85.44 113 PRO A C 1
ATOM 870 O O . PRO A 1 113 ? -2.478 -10.614 -11.850 1.00 85.44 113 PRO A O 1
ATOM 873 N N . GLU A 1 114 ? -4.318 -11.669 -11.163 1.00 84.69 114 GLU A N 1
ATOM 874 C CA . GLU A 1 114 ? -5.202 -11.098 -12.185 1.00 84.69 114 GLU A CA 1
ATOM 875 C C . GLU A 1 114 ? -5.576 -9.635 -11.910 1.00 84.69 114 GLU A C 1
ATOM 877 O O . GLU A 1 114 ? -5.987 -8.915 -12.819 1.00 84.69 114 GLU A O 1
ATOM 882 N N . GLY A 1 115 ? -5.438 -9.158 -10.668 1.00 81.25 115 GLY A N 1
ATOM 883 C CA . GLY A 1 115 ? -5.823 -7.793 -10.304 1.00 81.25 115 GLY A CA 1
ATOM 884 C C . GLY A 1 115 ? -7.327 -7.527 -10.464 1.00 81.25 115 GLY A C 1
ATOM 885 O O . GLY A 1 115 ? -7.744 -6.377 -10.611 1.00 81.25 115 GLY A O 1
ATOM 886 N N . LYS A 1 116 ? -8.162 -8.576 -10.442 1.00 81.56 116 LYS A N 1
ATOM 887 C CA . LYS A 1 116 ? -9.622 -8.440 -10.551 1.00 81.56 116 LYS A CA 1
ATOM 888 C C . LYS A 1 116 ? -10.174 -7.731 -9.315 1.00 81.56 116 LYS A C 1
ATOM 890 O O . LYS A 1 116 ? -9.782 -8.054 -8.195 1.00 81.56 116 LYS A O 1
ATOM 895 N N . LYS A 1 117 ? -11.086 -6.772 -9.528 1.00 83.56 117 LYS A N 1
ATOM 896 C CA . LYS A 1 117 ? -11.691 -5.914 -8.484 1.00 83.56 117 LYS A CA 1
ATOM 897 C C . LYS A 1 117 ? -10.670 -5.130 -7.639 1.00 83.56 117 LYS A C 1
ATOM 899 O O . LYS A 1 117 ? -10.955 -4.756 -6.504 1.00 83.56 117 LYS A O 1
ATOM 904 N N . VAL A 1 118 ? -9.491 -4.855 -8.197 1.00 88.12 118 VAL A N 1
ATOM 905 C CA . VAL A 1 118 ? -8.470 -4.031 -7.547 1.00 88.12 118 VAL A CA 1
ATOM 906 C C . VAL A 1 118 ? -8.603 -2.581 -7.991 1.00 88.12 118 VAL A C 1
ATOM 908 O O . VAL A 1 118 ? -8.663 -2.284 -9.183 1.00 88.12 118 VAL A O 1
ATOM 911 N N . ARG A 1 119 ? -8.603 -1.657 -7.028 1.00 88.56 119 ARG A N 1
ATOM 912 C CA . ARG A 1 119 ? -8.613 -0.213 -7.284 1.00 88.56 119 ARG A CA 1
ATOM 913 C C . ARG A 1 119 ? -7.269 0.388 -6.900 1.00 88.56 119 ARG A C 1
ATOM 915 O O . ARG A 1 119 ? -6.845 0.297 -5.751 1.00 88.56 119 ARG A O 1
ATOM 922 N N . ILE A 1 120 ? -6.600 1.025 -7.856 1.00 89.19 120 ILE A N 1
ATOM 923 C CA . ILE A 1 120 ? -5.361 1.760 -7.589 1.00 89.19 120 ILE A CA 1
ATOM 924 C C . ILE A 1 120 ? -5.739 3.153 -7.094 1.00 89.19 120 ILE A C 1
ATOM 926 O O . ILE A 1 120 ? -6.448 3.883 -7.786 1.00 89.19 120 ILE A O 1
ATOM 930 N N . ILE A 1 121 ? -5.251 3.536 -5.916 1.00 87.19 121 ILE A N 1
ATOM 931 C CA . ILE A 1 121 ? -5.441 4.889 -5.387 1.00 87.19 121 ILE A CA 1
ATOM 932 C C . ILE A 1 121 ? -4.097 5.598 -5.326 1.00 87.19 121 ILE A C 1
ATOM 934 O O . ILE A 1 121 ? -3.142 5.137 -4.702 1.00 87.19 121 ILE A O 1
ATOM 938 N N . LEU A 1 122 ? -4.055 6.757 -5.980 1.00 79.88 122 LEU A N 1
ATOM 939 C CA . LEU A 1 122 ? -2.932 7.678 -5.950 1.00 79.88 122 LEU A CA 1
ATOM 940 C C . LEU A 1 122 ? -3.315 8.930 -5.145 1.00 79.88 122 LEU A C 1
ATOM 942 O O . LEU A 1 122 ? -4.476 9.358 -5.133 1.00 79.88 122 LEU A O 1
ATOM 946 N N . GLY A 1 123 ? -2.323 9.496 -4.452 1.00 62.72 123 GLY A N 1
ATOM 947 C CA . GLY A 1 123 ? -2.412 10.802 -3.789 1.00 62.72 123 GLY A CA 1
ATOM 948 C C . GLY A 1 123 ? -2.848 11.905 -4.740 1.00 62.72 123 GLY A C 1
ATOM 949 O O . GLY A 1 123 ? -2.298 11.962 -5.872 1.00 62.72 123 GLY A O 1
#

Nearest PDB structures (foldseek):
  9e7f-assembly1_AP  TM=8.930E-01  e=1.049E-12  Pyrobaculum calidifontis JCM 11548
  1w2b-assembly1_N  TM=9.310E-01  e=4.485E-12  Haloarcula marismortui
  6th6-assembly1_BR  TM=9.191E-01  e=4.792E-12  Thermococcus kodakarensis KOD1
  4v6u-assembly1_BP  TM=8.920E-01  e=2.523E-10  Pyrococcus furiosus DSM 3638
  3jbo-assembly1_AS  TM=8.214E-01  e=3.579E-08  Plasmodium falciparum 3D7

Mean predicted aligned error: 6.7 Å

Foldseek 3Di:
DDDPDDDDDPCPPLVVQLVLLVVLCVVLVAVVSVVLSVVSPDDLVQQAVFEAEQVNCQVPDDAAAEEEESHEYEDPDAHPHNYAYAYCHYDPNRCVRCVVSYHHPSVVCVVCSNCPRYHYDTD

Secondary structure (DSSP, 8-state):
-------S---HHHHHHHHHHHHHHHHHT-HHHHHHHHHHHS-HHHHHHT-EEHHHHHHH--TT-EEEEEEEEE--S---S--EEEEEEE-HHHHHHHGGGEEEHHHHHHH-TT-TTEEE---

Solvent-accessible surface area (backbone atoms only — not comparable to full-atom values): 6769 Å² total; per-residue (Å²): 132,89,78,79,81,86,80,80,95,85,51,72,66,57,55,51,49,33,53,49,31,42,52,38,12,66,74,47,71,15,66,59,36,40,52,42,28,56,55,57,69,46,57,68,68,62,37,60,75,25,44,37,41,28,44,60,47,48,74,74,56,53,73,73,36,35,38,37,27,64,22,37,33,38,44,50,69,60,68,86,65,63,42,41,39,22,28,67,38,65,37,70,59,25,48,70,72,44,47,89,36,51,46,41,46,66,59,45,45,71,75,41,43,54,43,77,78,55,42,80,56,79,86